Protein AF-A0A426U0U2-F1 (afdb_monomer_lite)

Organism: NCBI:txid2491704

Radius of gyration: 26.16 Å; chains: 1; bounding box: 65×63×50 Å

Sequence (128 aa):
MSKRMVIACEELRQLYVTEGWTMAQIALHLGCCAATVSHHLRACGIAPRSGRFPTSKITPEVMLRLYSEEQLPIAVIAAQLGVSIGTVHNRRRAYGLTPRRERRNPYPFVIRSNKKPIREQRAFFVWV

Foldseek 3Di:
DDDPDPDDLVVLCCVCPVVVDDLCRVCVVVVHDSVVSVVSCVVSVNDPDPPPDDPQPDDVVLLCCVCVVVVDDLVVVCVVSVHDSVVNVVVCVVSVPDPPPPPPPPDDDDPPPPPDPDDPDDDPPDDD

Secondary structure (DSSP, 8-state):
--------HHHHHIIIIIS---HHHHHHHTTS-HHHHHHHHHHTT-PPP----S--S--HHHHHIIIIIS---HHHHHHHHT--HHHHHHHHHHTTPPP------SS--------PPP----------

pLDDT: mean 72.14, std 16.25, range [34.41, 86.94]

Structure (mmCIF, N/CA/C/O backbone):
data_AF-A0A426U0U2-F1
#
_entry.id   AF-A0A426U0U2-F1
#
loop_
_atom_site.group_PDB
_atom_site.id
_atom_site.type_symbol
_atom_site.label_atom_id
_atom_site.label_alt_id
_atom_site.label_comp_id
_atom_site.label_asym_id
_atom_site.label_entity_id
_atom_site.label_seq_id
_atom_site.pdbx_PDB_ins_code
_atom_site.Cartn_x
_atom_site.Cartn_y
_atom_site.Cartn_z
_atom_site.occupancy
_atom_site.B_iso_or_equiv
_atom_site.auth_seq_id
_atom_site.auth_comp_id
_atom_site.auth_asym_id
_atom_site.auth_atom_id
_atom_site.pdbx_PDB_model_num
ATOM 1 N N . MET A 1 1 ? 16.565 -19.597 -18.029 1.00 34.41 1 MET A N 1
ATOM 2 C CA . MET A 1 1 ? 17.039 -18.918 -19.256 1.00 34.41 1 MET A CA 1
ATOM 3 C C . MET A 1 1 ? 16.666 -17.446 -19.156 1.00 34.41 1 MET A C 1
ATOM 5 O O . MET A 1 1 ? 15.562 -17.066 -19.523 1.00 34.41 1 MET A O 1
ATOM 9 N N . SER A 1 2 ? 17.529 -16.632 -18.550 1.00 43.25 2 SER A N 1
ATOM 10 C CA . SER A 1 2 ? 17.262 -15.207 -18.339 1.00 43.25 2 SER A CA 1
ATOM 11 C C . SER A 1 2 ? 17.519 -14.468 -19.647 1.00 43.25 2 SER A C 1
ATOM 13 O O . SER A 1 2 ? 18.671 -14.247 -20.015 1.00 43.25 2 SER A O 1
ATOM 15 N N . LYS A 1 3 ? 16.454 -14.125 -20.377 1.00 52.22 3 LYS A N 1
ATOM 16 C CA . LYS A 1 3 ? 16.547 -13.234 -21.535 1.00 52.22 3 LYS A CA 1
ATOM 17 C C . LYS A 1 3 ? 17.124 -11.910 -21.021 1.00 52.22 3 LYS A C 1
ATOM 19 O O . LYS A 1 3 ? 16.464 -11.225 -20.243 1.00 52.22 3 LYS A O 1
ATOM 24 N N . ARG A 1 4 ? 18.373 -11.582 -21.380 1.00 53.94 4 ARG A N 1
ATOM 25 C CA . ARG A 1 4 ? 18.955 -10.251 -21.142 1.00 53.94 4 ARG A CA 1
ATOM 26 C C . ARG A 1 4 ? 18.178 -9.278 -22.020 1.00 53.94 4 ARG A C 1
ATOM 28 O O . ARG A 1 4 ? 18.510 -9.089 -23.183 1.00 53.94 4 ARG A O 1
ATOM 35 N N . MET A 1 5 ? 17.085 -8.744 -21.488 1.00 63.88 5 MET A N 1
ATOM 36 C CA . MET A 1 5 ? 16.371 -7.662 -22.144 1.00 63.88 5 MET A CA 1
ATOM 37 C C . MET A 1 5 ? 17.101 -6.367 -21.836 1.00 63.88 5 MET A C 1
ATOM 39 O O . MET A 1 5 ? 17.253 -5.976 -20.680 1.00 63.88 5 MET A O 1
ATOM 43 N N . VAL A 1 6 ? 17.600 -5.741 -22.894 1.00 64.38 6 VAL A N 1
ATOM 44 C CA . VAL A 1 6 ? 18.163 -4.400 -22.834 1.00 64.38 6 VAL A CA 1
ATOM 45 C C . VAL A 1 6 ? 16.973 -3.451 -22.866 1.00 64.38 6 VAL A C 1
ATOM 47 O O . VAL A 1 6 ? 16.423 -3.185 -23.926 1.00 64.38 6 VAL A O 1
ATOM 50 N N . ILE A 1 7 ? 16.521 -3.026 -21.689 1.00 70.00 7 ILE A N 1
ATOM 51 C CA . ILE A 1 7 ? 15.475 -2.010 -21.567 1.00 70.00 7 ILE A CA 1
ATOM 52 C C . ILE A 1 7 ? 16.172 -0.650 -21.539 1.00 70.00 7 ILE A C 1
ATOM 54 O O . ILE A 1 7 ? 17.056 -0.436 -20.704 1.00 70.00 7 ILE A O 1
ATOM 58 N N . ALA A 1 8 ? 15.801 0.251 -22.450 1.00 80.50 8 ALA A N 1
ATOM 59 C CA . ALA A 1 8 ? 16.363 1.593 -22.491 1.00 80.50 8 ALA A CA 1
ATOM 60 C C . ALA A 1 8 ? 15.911 2.393 -21.258 1.00 80.50 8 ALA A C 1
ATOM 62 O O . ALA A 1 8 ? 14.726 2.437 -20.924 1.00 80.50 8 ALA A O 1
ATOM 63 N N . CYS A 1 9 ? 16.857 3.050 -20.580 1.00 81.88 9 CYS A N 1
ATOM 64 C CA . CYS A 1 9 ? 16.543 3.842 -19.389 1.00 81.88 9 CYS A CA 1
ATOM 65 C C . CYS A 1 9 ? 15.564 4.988 -19.679 1.00 81.88 9 CYS A C 1
ATOM 67 O O . CYS A 1 9 ? 14.740 5.302 -18.824 1.00 81.88 9 CYS A O 1
ATOM 69 N N . GLU A 1 10 ? 15.623 5.579 -20.876 1.00 82.69 10 GLU A N 1
ATOM 70 C CA . GLU A 1 10 ? 14.725 6.674 -21.257 1.00 82.69 10 GLU A CA 1
ATOM 71 C C . GLU A 1 10 ? 13.281 6.196 -21.442 1.00 82.69 10 GLU A C 1
ATOM 73 O O . GLU A 1 10 ? 12.358 6.823 -20.932 1.00 82.69 10 GLU A O 1
ATOM 78 N N . GLU A 1 11 ? 13.082 5.038 -22.072 1.00 84.12 11 GLU A N 1
ATOM 79 C CA . GLU A 1 11 ? 11.759 4.425 -22.246 1.00 84.12 11 GLU A CA 1
ATOM 80 C C . GLU A 1 11 ? 11.120 4.088 -20.888 1.00 84.12 11 GLU A C 1
ATOM 82 O O . GLU A 1 11 ? 9.966 4.426 -20.621 1.00 84.12 11 GLU A O 1
ATOM 87 N N . LEU A 1 12 ? 11.907 3.521 -19.964 1.00 83.94 12 LEU A N 1
ATOM 88 C CA . LEU A 1 12 ? 11.473 3.302 -18.581 1.00 83.94 12 LEU A CA 1
ATOM 89 C C . LEU A 1 12 ? 11.111 4.605 -17.869 1.00 83.94 12 LEU A C 1
ATOM 91 O O . LEU A 1 12 ? 10.151 4.634 -17.097 1.00 83.94 12 LEU A O 1
ATOM 95 N N . ARG A 1 13 ? 11.867 5.681 -18.107 1.00 83.81 13 ARG A N 1
ATOM 96 C CA . ARG A 1 13 ? 11.612 6.992 -17.508 1.00 83.81 13 ARG A CA 1
ATOM 97 C C . ARG A 1 13 ? 10.316 7.597 -18.031 1.00 83.81 13 ARG A C 1
ATOM 99 O O . ARG A 1 13 ? 9.543 8.103 -17.224 1.00 83.81 13 ARG A O 1
ATOM 106 N N . GLN A 1 14 ? 10.051 7.505 -19.330 1.00 86.31 14 GLN A N 1
ATOM 107 C CA . GLN A 1 14 ? 8.820 8.008 -19.939 1.00 86.31 14 GLN A CA 1
ATOM 108 C C . GLN A 1 14 ? 7.589 7.273 -19.401 1.00 86.31 14 GLN A C 1
ATOM 110 O O . GLN A 1 14 ? 6.709 7.905 -18.814 1.00 86.31 14 GLN A O 1
ATOM 115 N N . LEU A 1 15 ? 7.575 5.940 -19.477 1.00 85.75 15 LEU A N 1
ATOM 116 C CA . LEU A 1 15 ? 6.446 5.132 -19.006 1.00 85.75 15 LEU A CA 1
ATOM 117 C C . LEU A 1 15 ? 6.204 5.308 -17.498 1.00 85.75 15 LEU A C 1
ATOM 119 O O . LEU A 1 15 ? 5.068 5.435 -17.039 1.00 85.75 15 LEU A O 1
ATOM 123 N N . TYR A 1 16 ? 7.276 5.339 -16.700 1.00 84.44 16 TYR A N 1
ATOM 124 C CA . TYR A 1 16 ? 7.163 5.403 -15.246 1.00 84.44 16 TYR A CA 1
ATOM 125 C C . TYR A 1 16 ? 6.881 6.815 -14.728 1.00 84.44 16 TYR A C 1
ATOM 127 O O . TYR A 1 16 ? 5.988 6.991 -13.898 1.00 84.44 16 TYR A O 1
ATOM 135 N N . VAL A 1 17 ? 7.631 7.824 -15.182 1.00 81.56 17 VAL A N 1
ATOM 136 C CA . VAL A 1 17 ? 7.580 9.200 -14.659 1.00 81.56 17 VAL A CA 1
ATOM 137 C C . VAL A 1 17 ? 6.534 10.035 -15.386 1.00 81.56 17 VAL A C 1
ATOM 139 O O . VAL A 1 17 ? 5.719 10.658 -14.710 1.00 81.56 17 VAL A O 1
ATOM 142 N N . THR A 1 18 ? 6.539 10.031 -16.721 1.00 83.12 18 THR A N 1
ATOM 143 C CA . THR A 1 18 ? 5.665 10.885 -17.542 1.00 83.12 18 THR A CA 1
ATOM 144 C C . THR A 1 18 ? 4.250 10.327 -17.618 1.00 83.12 18 THR A C 1
ATOM 146 O O . THR A 1 18 ? 3.292 11.038 -17.339 1.00 83.12 18 THR A O 1
ATOM 149 N N . GLU A 1 19 ? 4.111 9.042 -17.943 1.00 83.00 19 GLU A N 1
ATOM 150 C CA . GLU A 1 19 ? 2.796 8.414 -18.127 1.00 83.00 19 GLU A CA 1
ATOM 151 C C . GLU A 1 19 ? 2.220 7.826 -16.833 1.00 83.00 19 GLU A C 1
ATOM 153 O O . GLU A 1 19 ? 1.047 7.464 -16.763 1.00 83.00 19 GLU A O 1
ATOM 158 N N . GLY A 1 20 ? 3.035 7.720 -15.783 1.00 81.94 20 GLY A N 1
ATOM 159 C CA . GLY A 1 20 ? 2.570 7.290 -14.470 1.00 81.94 20 GLY A CA 1
ATOM 160 C C . GLY A 1 20 ? 2.307 5.790 -14.335 1.00 81.94 20 GLY A C 1
ATOM 161 O O . GLY A 1 20 ? 1.742 5.381 -13.319 1.00 81.94 20 GLY A O 1
ATOM 162 N N . TRP A 1 21 ? 2.747 4.958 -15.281 1.00 85.88 21 TRP A N 1
ATOM 163 C CA . TRP A 1 21 ? 2.463 3.526 -15.264 1.00 85.88 21 TRP A CA 1
ATOM 164 C C . TRP A 1 21 ? 3.042 2.843 -14.024 1.00 85.88 21 TRP A C 1
ATOM 166 O O . TRP A 1 21 ? 4.113 3.180 -13.505 1.00 85.88 21 TRP A O 1
ATOM 176 N N . THR A 1 22 ? 2.328 1.832 -13.538 1.00 84.62 22 THR A N 1
ATOM 177 C CA . THR A 1 22 ? 2.820 0.969 -12.463 1.00 84.62 22 THR A CA 1
ATOM 178 C C . THR A 1 22 ? 3.877 0.002 -12.988 1.00 84.62 22 THR A C 1
ATOM 180 O O . THR A 1 22 ? 3.867 -0.399 -14.151 1.00 84.62 22 THR A O 1
ATOM 183 N N . MET A 1 23 ? 4.763 -0.464 -12.104 1.00 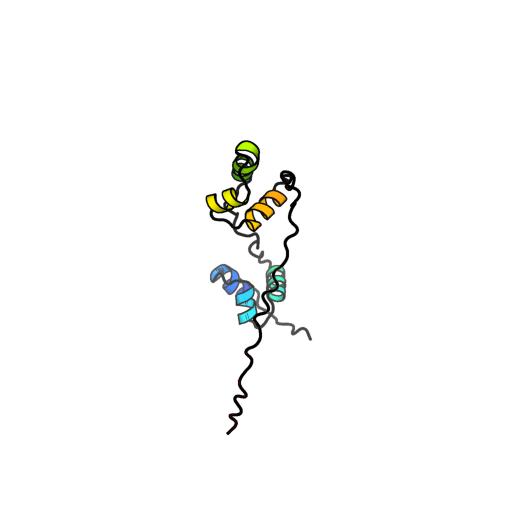85.06 23 MET A N 1
ATOM 184 C CA . MET A 1 23 ? 5.788 -1.454 -12.463 1.00 85.06 23 MET A CA 1
ATOM 185 C C . MET A 1 23 ? 5.171 -2.749 -13.014 1.00 85.06 23 MET A C 1
ATOM 187 O O . MET A 1 23 ? 5.788 -3.407 -13.839 1.00 85.06 23 MET A O 1
ATOM 191 N N . ALA A 1 24 ? 3.953 -3.101 -12.580 1.00 84.06 24 ALA A N 1
ATOM 192 C CA . ALA A 1 24 ? 3.215 -4.257 -13.083 1.00 84.06 24 ALA A CA 1
ATOM 193 C C . ALA A 1 24 ? 2.692 -4.046 -14.513 1.00 84.06 24 ALA A C 1
ATOM 195 O O . ALA A 1 24 ? 2.777 -4.958 -15.328 1.00 84.06 24 ALA A O 1
ATOM 196 N N . GLN A 1 25 ? 2.197 -2.848 -14.835 1.00 85.38 25 GLN A N 1
ATOM 197 C CA . GLN A 1 25 ? 1.768 -2.504 -16.195 1.00 85.38 25 GLN A CA 1
ATOM 198 C C . GLN A 1 25 ? 2.955 -2.451 -17.158 1.00 85.38 25 GLN A C 1
ATOM 200 O O . GLN A 1 25 ? 2.885 -3.022 -18.240 1.00 85.38 25 GLN A O 1
ATOM 205 N N . ILE A 1 26 ? 4.068 -1.845 -16.734 1.00 86.44 26 ILE A N 1
ATOM 206 C CA . ILE A 1 26 ? 5.317 -1.825 -17.509 1.00 86.44 26 ILE A CA 1
ATOM 207 C C . ILE A 1 26 ? 5.824 -3.255 -17.727 1.00 86.44 26 ILE A C 1
ATOM 209 O O . ILE A 1 26 ? 6.224 -3.616 -18.828 1.00 86.44 26 ILE A O 1
ATOM 213 N N . ALA A 1 27 ? 5.763 -4.096 -16.693 1.00 86.94 27 ALA A N 1
ATOM 214 C CA . ALA A 1 27 ? 6.152 -5.495 -16.783 1.00 86.94 27 ALA A CA 1
ATOM 215 C C . ALA A 1 27 ? 5.297 -6.267 -17.799 1.00 86.94 27 ALA A C 1
ATOM 217 O O . ALA A 1 27 ? 5.843 -6.974 -18.640 1.00 86.94 27 ALA A O 1
ATOM 218 N N . LEU A 1 28 ? 3.975 -6.077 -17.771 1.00 85.69 28 LEU A N 1
ATOM 219 C CA . LEU A 1 28 ? 3.057 -6.688 -18.731 1.00 85.69 28 LEU A CA 1
ATOM 220 C C . LEU A 1 28 ? 3.334 -6.215 -20.165 1.00 85.69 28 LEU A C 1
ATOM 222 O O . LEU A 1 28 ? 3.364 -7.030 -21.081 1.00 85.69 28 LEU A O 1
ATOM 226 N N . HIS A 1 29 ? 3.581 -4.918 -20.343 1.00 84.00 29 HIS A N 1
ATOM 227 C CA . HIS A 1 29 ? 3.864 -4.312 -21.642 1.00 84.00 29 HIS A CA 1
ATOM 228 C C . HIS A 1 29 ? 5.178 -4.806 -22.251 1.00 84.00 29 HIS A C 1
ATOM 230 O O . HIS A 1 29 ? 5.230 -5.150 -23.426 1.00 84.00 29 HIS A O 1
ATOM 236 N N . LEU A 1 30 ? 6.222 -4.917 -21.430 1.00 82.12 30 LEU A N 1
ATOM 237 C CA . LEU A 1 30 ? 7.547 -5.381 -21.844 1.00 82.12 30 LEU A CA 1
ATOM 238 C C . LEU A 1 30 ? 7.692 -6.913 -21.797 1.00 82.12 30 LEU A C 1
ATOM 240 O O . LEU A 1 30 ? 8.778 -7.438 -22.046 1.00 82.12 30 LEU A O 1
ATOM 244 N N . GLY A 1 31 ? 6.638 -7.647 -21.423 1.00 82.25 31 GLY A N 1
ATOM 245 C CA . GLY A 1 31 ? 6.676 -9.104 -21.264 1.00 82.25 31 GLY A CA 1
ATOM 246 C C . GLY A 1 31 ? 7.679 -9.589 -20.207 1.00 82.25 31 GLY A C 1
ATOM 247 O O . GLY A 1 31 ? 8.245 -10.675 -20.339 1.00 82.25 31 GLY A O 1
ATOM 248 N N . CYS A 1 32 ? 7.943 -8.785 -19.174 1.00 82.00 32 CYS A N 1
ATOM 249 C CA . CYS A 1 32 ? 8.844 -9.118 -18.072 1.00 82.00 32 CYS A CA 1
ATOM 250 C C . CYS A 1 32 ? 8.105 -9.212 -16.733 1.00 82.00 32 CYS A C 1
ATOM 252 O O . CYS A 1 32 ? 6.890 -9.053 -16.651 1.00 82.00 32 CYS A O 1
ATOM 254 N N . CYS A 1 33 ? 8.833 -9.515 -15.657 1.00 82.75 33 CYS A N 1
ATOM 255 C CA . CYS A 1 33 ? 8.272 -9.483 -14.312 1.00 82.75 33 CYS A CA 1
ATOM 256 C C . CYS A 1 33 ? 8.553 -8.134 -13.634 1.00 82.75 33 CYS A C 1
ATOM 258 O O . CYS A 1 33 ? 9.553 -7.467 -13.908 1.00 82.75 33 CYS A O 1
ATOM 260 N N . ALA A 1 34 ? 7.696 -7.745 -12.686 1.00 83.19 34 ALA A N 1
ATOM 261 C CA . ALA A 1 34 ? 7.844 -6.484 -11.953 1.00 83.19 34 ALA A CA 1
ATOM 262 C C . ALA A 1 34 ? 9.189 -6.374 -11.202 1.00 83.19 34 ALA A C 1
ATOM 264 O O . ALA A 1 34 ? 9.711 -5.274 -11.021 1.00 83.19 34 ALA A O 1
ATOM 265 N N . ALA A 1 35 ? 9.786 -7.507 -10.810 1.00 83.44 35 ALA A N 1
ATOM 266 C CA . ALA A 1 35 ? 11.118 -7.544 -10.208 1.00 83.44 35 ALA A CA 1
ATOM 267 C C . ALA A 1 35 ? 12.217 -7.114 -11.199 1.00 83.44 35 ALA A C 1
ATOM 269 O O . ALA A 1 35 ? 13.110 -6.356 -10.821 1.00 83.44 35 ALA A O 1
ATOM 270 N N . THR A 1 36 ? 12.124 -7.524 -12.470 1.00 85.62 36 THR A N 1
ATOM 271 C CA . THR A 1 36 ? 13.031 -7.075 -13.538 1.00 85.62 36 THR A CA 1
ATOM 272 C C . THR A 1 36 ? 12.895 -5.574 -13.765 1.00 85.62 36 THR A C 1
ATOM 274 O O . THR A 1 36 ? 13.899 -4.868 -13.742 1.00 85.62 36 THR A O 1
ATOM 277 N N . VAL A 1 37 ? 11.666 -5.058 -13.868 1.00 85.56 37 VAL A N 1
ATOM 278 C CA . VAL A 1 37 ? 11.416 -3.608 -13.977 1.00 85.56 37 VAL A CA 1
ATOM 279 C C . VAL A 1 37 ? 12.021 -2.855 -12.788 1.00 85.56 37 VAL A C 1
ATOM 281 O O . VAL A 1 37 ? 12.682 -1.838 -12.972 1.00 85.56 37 VAL A O 1
ATOM 284 N N . SER A 1 38 ? 11.876 -3.375 -11.563 1.00 85.12 38 SER A N 1
ATOM 285 C CA . SER A 1 38 ? 12.485 -2.765 -10.373 1.00 85.12 38 SER A CA 1
ATOM 286 C C . SER A 1 38 ? 14.006 -2.742 -10.416 1.00 85.12 38 SER A C 1
ATOM 288 O O . SER A 1 38 ? 14.602 -1.783 -9.925 1.00 85.12 38 SER A O 1
ATOM 290 N N . HIS A 1 39 ? 14.634 -3.801 -10.923 1.00 85.69 39 HIS A N 1
ATOM 291 C CA . HIS A 1 39 ? 16.083 -3.866 -11.054 1.00 85.69 39 HIS A CA 1
ATOM 292 C C . HIS A 1 39 ? 16.581 -2.827 -12.063 1.00 85.69 39 HIS A C 1
ATOM 294 O O . HIS A 1 39 ? 17.487 -2.061 -11.744 1.00 85.69 39 HIS A O 1
ATOM 300 N N . HIS A 1 40 ? 15.932 -2.736 -13.226 1.00 85.75 40 HIS A N 1
ATOM 301 C CA . HIS A 1 40 ? 16.287 -1.760 -14.254 1.00 85.75 40 HIS A CA 1
ATOM 302 C C . HIS A 1 40 ? 16.021 -0.315 -13.818 1.00 85.75 40 HIS A C 1
ATOM 304 O O . HIS A 1 40 ? 16.875 0.533 -14.040 1.00 85.75 40 HIS A O 1
ATOM 310 N N . LEU A 1 41 ? 14.917 -0.025 -13.117 1.00 85.25 41 LEU A N 1
ATOM 311 C CA . LEU A 1 41 ? 14.670 1.313 -12.558 1.00 85.25 41 LEU A CA 1
ATOM 312 C C . LEU A 1 41 ? 15.802 1.751 -11.620 1.00 85.25 41 LEU A C 1
ATOM 314 O O . LEU A 1 41 ? 16.304 2.864 -11.746 1.00 85.25 41 LEU A O 1
ATOM 318 N N . ARG A 1 42 ? 16.268 0.852 -10.741 1.00 84.44 42 ARG A N 1
ATOM 319 C CA . ARG A 1 42 ? 17.414 1.125 -9.858 1.00 84.44 42 ARG A CA 1
ATOM 320 C C . ARG A 1 42 ? 18.717 1.299 -10.635 1.00 84.44 42 ARG A C 1
ATOM 322 O O . ARG A 1 42 ? 19.470 2.213 -10.321 1.00 84.44 42 ARG A O 1
ATOM 329 N N . ALA A 1 43 ? 18.970 0.459 -11.640 1.00 84.88 43 ALA A N 1
ATOM 330 C CA . ALA A 1 43 ? 20.157 0.562 -12.492 1.00 84.88 43 ALA A CA 1
ATOM 331 C C . ALA A 1 43 ? 20.194 1.882 -13.284 1.00 84.88 43 ALA A C 1
ATOM 333 O O . ALA A 1 43 ? 21.259 2.458 -13.469 1.00 84.88 43 ALA A O 1
ATOM 334 N N . CYS A 1 44 ? 19.028 2.392 -13.685 1.00 83.25 44 CYS A N 1
ATOM 335 C CA . CYS A 1 44 ? 18.861 3.681 -14.353 1.00 83.25 44 CYS A CA 1
ATOM 336 C C . CYS A 1 44 ? 18.804 4.881 -13.383 1.00 83.25 44 CYS A C 1
ATOM 338 O O . CYS A 1 44 ? 18.557 6.001 -13.822 1.00 83.25 44 CYS A O 1
ATOM 340 N N . GLY A 1 45 ? 18.979 4.674 -12.070 1.00 82.06 45 GLY A N 1
ATOM 341 C CA . GLY A 1 45 ? 18.942 5.744 -11.064 1.00 82.06 45 GLY A CA 1
ATOM 342 C C . GLY A 1 45 ? 17.546 6.306 -10.762 1.00 82.06 45 GLY A C 1
ATOM 343 O O . GLY A 1 45 ? 17.423 7.321 -10.079 1.00 82.06 45 GLY A O 1
ATOM 344 N N . ILE A 1 46 ? 16.480 5.657 -11.234 1.00 80.56 46 ILE A N 1
ATOM 345 C CA . ILE A 1 46 ? 15.097 6.069 -10.987 1.00 80.56 46 ILE A CA 1
ATOM 346 C C . ILE A 1 46 ? 14.636 5.425 -9.678 1.00 80.56 46 ILE A C 1
ATOM 348 O O . ILE A 1 46 ? 14.442 4.209 -9.586 1.00 80.56 46 ILE A O 1
ATOM 352 N N . ALA A 1 47 ? 14.453 6.247 -8.644 1.00 75.62 47 ALA A N 1
ATOM 353 C CA . ALA A 1 47 ? 13.945 5.772 -7.366 1.00 75.62 47 ALA A CA 1
ATOM 354 C C . ALA A 1 47 ? 12.520 5.209 -7.548 1.00 75.62 47 ALA A C 1
ATOM 356 O O . ALA A 1 47 ? 11.641 5.917 -8.051 1.00 75.62 47 ALA A O 1
ATOM 357 N N . PRO A 1 48 ? 12.254 3.952 -7.148 1.00 73.19 48 PRO A N 1
ATOM 358 C CA . PRO A 1 48 ? 10.904 3.423 -7.200 1.00 73.19 48 PRO A CA 1
ATOM 359 C C . PRO A 1 48 ? 10.017 4.249 -6.268 1.00 73.19 48 PRO A C 1
ATOM 361 O O . PRO A 1 48 ? 10.384 4.513 -5.120 1.00 73.19 48 PRO A O 1
ATOM 364 N N . ARG A 1 49 ? 8.834 4.631 -6.759 1.00 71.88 49 ARG A N 1
ATOM 365 C CA . ARG A 1 49 ? 7.755 5.195 -5.947 1.00 71.88 49 ARG A CA 1
ATOM 366 C C . ARG A 1 49 ? 7.608 4.310 -4.723 1.00 71.88 49 ARG A C 1
ATOM 368 O O . ARG A 1 49 ? 7.464 3.090 -4.850 1.00 71.88 49 ARG A O 1
ATOM 375 N N . SER A 1 50 ? 7.728 4.917 -3.546 1.00 60.16 50 SER A N 1
ATOM 376 C CA . SER A 1 50 ? 7.669 4.187 -2.293 1.00 60.16 50 SER A CA 1
ATOM 377 C C . SER A 1 50 ? 6.355 3.411 -2.272 1.00 60.16 50 SER A C 1
ATOM 379 O O . SER A 1 50 ? 5.270 3.980 -2.233 1.00 60.16 50 SER A O 1
ATOM 381 N N . GLY A 1 51 ? 6.441 2.079 -2.305 1.00 55.41 51 GLY A N 1
ATOM 382 C CA . GLY A 1 51 ? 5.284 1.184 -2.196 1.00 55.41 51 GLY A CA 1
ATOM 383 C C . GLY A 1 51 ? 4.627 1.236 -0.816 1.00 55.41 51 GLY A C 1
ATOM 384 O O . GLY A 1 51 ? 3.912 0.314 -0.424 1.00 55.41 51 GLY A O 1
ATOM 385 N N . ARG A 1 52 ? 4.906 2.281 -0.030 1.00 51.81 52 ARG A N 1
ATOM 386 C CA . ARG A 1 52 ? 4.284 2.476 1.259 1.00 51.81 52 ARG A CA 1
ATOM 387 C C . ARG A 1 52 ? 2.868 2.918 0.954 1.00 51.81 52 ARG A C 1
ATOM 389 O O . ARG A 1 52 ? 2.656 4.007 0.432 1.00 51.81 52 ARG A O 1
ATOM 396 N N . PHE A 1 53 ? 1.938 2.007 1.240 1.00 51.09 53 PHE A N 1
ATOM 397 C CA . PHE A 1 53 ? 0.500 2.237 1.257 1.00 51.09 53 PHE A CA 1
ATOM 398 C C . PHE A 1 53 ? 0.202 3.699 1.593 1.00 51.09 53 PHE A C 1
ATOM 400 O O . PHE A 1 53 ? 0.814 4.195 2.552 1.00 51.09 53 PHE A O 1
ATOM 407 N N . PRO A 1 54 ? -0.706 4.361 0.844 1.00 52.34 54 PRO A N 1
ATOM 408 C CA . PRO A 1 54 ? -1.036 5.762 1.071 1.00 52.34 54 PRO A CA 1
ATOM 409 C C . PRO A 1 54 ? -1.209 5.964 2.565 1.00 52.34 54 PRO A C 1
ATOM 411 O O . PRO A 1 54 ? -1.853 5.129 3.214 1.00 52.34 54 PRO A O 1
ATOM 414 N N . THR A 1 55 ? -0.535 6.985 3.102 1.00 55.59 55 THR A N 1
ATOM 415 C CA . THR A 1 55 ? -0.511 7.339 4.521 1.00 55.59 55 THR A CA 1
ATOM 416 C C . THR A 1 55 ? -1.916 7.155 5.068 1.00 55.59 55 THR A C 1
ATOM 418 O O . THR A 1 55 ? -2.814 7.929 4.755 1.00 55.59 55 THR A O 1
ATOM 421 N N . SER A 1 56 ? -2.155 6.020 5.738 1.00 58.03 56 SER A N 1
ATOM 422 C CA . SER A 1 56 ? -3.510 5.653 6.127 1.00 58.03 56 SER A CA 1
ATOM 423 C C . SER A 1 56 ? -4.044 6.786 6.983 1.00 58.03 56 SER A C 1
ATOM 425 O O . SER A 1 56 ? -3.289 7.334 7.783 1.00 58.03 56 SER A O 1
ATOM 427 N N . LYS A 1 57 ? -5.339 7.086 6.851 1.00 66.12 57 LYS A N 1
ATOM 428 C CA . LYS A 1 57 ? -6.048 8.113 7.635 1.00 66.12 57 LYS A CA 1
ATOM 429 C C . LYS A 1 57 ? -5.832 8.000 9.156 1.00 66.12 57 LYS A C 1
ATOM 431 O O . LYS A 1 57 ? -6.134 8.923 9.896 1.00 66.12 57 LYS A O 1
ATOM 436 N N . ILE A 1 58 ? -5.320 6.858 9.612 1.00 74.69 58 ILE A N 1
ATOM 437 C CA . ILE A 1 58 ? -4.890 6.598 10.980 1.00 74.69 58 ILE A CA 1
ATOM 438 C C . ILE A 1 58 ? -3.513 7.239 11.215 1.00 74.69 58 ILE A C 1
ATOM 440 O O . ILE A 1 58 ? -2.479 6.620 10.933 1.00 74.69 58 ILE A O 1
ATOM 444 N N . THR A 1 59 ? -3.511 8.468 11.733 1.00 81.69 59 THR A N 1
ATOM 445 C CA . THR A 1 59 ? -2.322 9.091 12.331 1.00 81.69 59 THR A CA 1
ATOM 446 C C . THR A 1 59 ? -2.074 8.502 13.732 1.00 81.69 59 THR A C 1
ATOM 448 O O . THR A 1 59 ? -2.999 7.928 14.325 1.00 81.69 59 THR A O 1
ATOM 451 N N . PRO A 1 60 ? -0.843 8.569 14.272 1.00 80.94 60 PRO A N 1
ATOM 452 C CA . PRO A 1 60 ? -0.560 8.048 15.608 1.00 80.94 60 PRO A CA 1
ATOM 453 C C . PRO A 1 60 ? -1.372 8.754 16.702 1.00 80.94 60 PRO A C 1
ATOM 455 O O . PRO A 1 60 ? -1.810 8.089 17.637 1.00 80.94 60 PRO A O 1
ATOM 458 N N . GLU A 1 61 ? -1.657 10.048 16.559 1.00 83.88 61 GLU A N 1
ATOM 459 C CA . GLU A 1 61 ? -2.440 10.835 17.521 1.00 83.88 61 GLU A CA 1
ATOM 460 C C . GLU A 1 61 ? -3.894 10.359 17.567 1.00 83.88 61 GLU A C 1
ATOM 462 O O . GLU A 1 61 ? -4.426 10.073 18.638 1.00 83.88 61 GLU A O 1
ATOM 467 N N . VAL A 1 62 ? -4.521 10.191 16.396 1.00 84.75 62 VAL A N 1
ATOM 468 C CA . VAL A 1 62 ? -5.893 9.672 16.287 1.00 84.75 62 VAL A CA 1
ATOM 469 C C . VAL A 1 62 ? -5.976 8.259 16.858 1.00 84.75 62 VAL A C 1
ATOM 471 O O . VAL A 1 62 ? -6.922 7.926 17.570 1.00 84.75 62 VAL A O 1
ATOM 474 N N . MET A 1 63 ? -4.968 7.426 16.584 1.00 84.88 63 MET A N 1
ATOM 475 C CA . MET A 1 63 ? -4.917 6.070 17.118 1.00 84.88 63 MET A CA 1
ATOM 476 C C . MET A 1 63 ? -4.776 6.063 18.644 1.00 84.88 63 MET A C 1
ATOM 478 O O . MET A 1 63 ? -5.474 5.298 19.302 1.00 84.88 63 MET A O 1
ATOM 482 N N . LEU A 1 64 ? -3.902 6.900 19.208 1.00 84.44 64 LEU A N 1
ATOM 483 C CA . LEU A 1 64 ? -3.703 7.019 20.654 1.00 84.44 64 LEU A CA 1
ATOM 484 C C . LEU A 1 64 ? -4.962 7.514 21.360 1.00 84.44 64 LEU A C 1
ATOM 486 O O . LEU A 1 64 ? -5.364 6.911 22.350 1.00 84.44 64 LEU A O 1
ATOM 490 N N . ARG A 1 65 ? -5.632 8.533 20.824 1.00 86.50 65 ARG A N 1
ATOM 491 C CA . ARG A 1 65 ? -6.883 9.044 21.385 1.00 86.50 65 ARG A CA 1
ATOM 492 C C . ARG A 1 65 ? -7.982 7.978 21.390 1.00 86.50 65 ARG A C 1
ATOM 494 O O . ARG A 1 65 ? -8.486 7.607 22.446 1.00 86.50 65 ARG A O 1
ATOM 501 N N . LEU A 1 66 ? -8.312 7.412 20.227 1.00 84.94 66 LEU A N 1
ATOM 502 C CA . LEU A 1 66 ? -9.428 6.461 20.112 1.00 84.94 66 LEU A CA 1
ATOM 503 C C . LEU A 1 66 ? -9.153 5.138 20.848 1.00 84.94 66 LEU A C 1
ATOM 505 O O . LEU A 1 66 ? -10.066 4.514 21.391 1.00 84.94 66 LEU A O 1
ATOM 509 N N . TYR A 1 67 ? -7.895 4.683 20.860 1.00 83.75 67 TYR A N 1
ATOM 510 C CA . TYR A 1 67 ? -7.513 3.418 21.483 1.00 83.75 67 TYR A CA 1
ATOM 511 C C . TYR A 1 67 ? -7.154 3.578 22.967 1.00 83.75 67 TYR A C 1
ATOM 513 O O . TYR A 1 67 ? -7.649 2.813 23.790 1.00 83.75 67 TYR A O 1
ATOM 521 N N . SER A 1 68 ? -6.310 4.528 23.353 1.00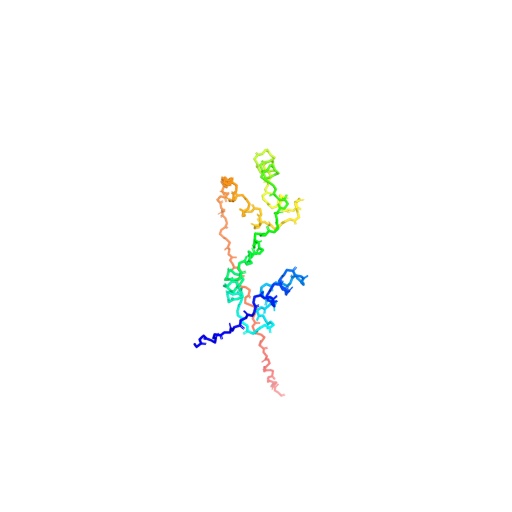 82.06 68 SER A N 1
ATOM 522 C CA . SER A 1 68 ? -5.850 4.650 24.743 1.00 82.06 68 SER A CA 1
ATOM 523 C C . SER A 1 68 ? -6.799 5.481 25.607 1.00 82.06 68 SER A C 1
ATOM 525 O O . SER A 1 68 ? -7.132 5.027 26.699 1.00 82.06 68 SER A O 1
ATOM 527 N N . GLU A 1 69 ? -7.266 6.636 25.124 1.00 82.31 69 GLU A N 1
ATOM 528 C CA . GLU A 1 69 ? -8.120 7.547 25.909 1.00 82.31 69 GLU A CA 1
ATOM 529 C C . GLU A 1 69 ? -9.585 7.094 25.901 1.00 82.31 69 GLU A C 1
ATOM 531 O O . GLU A 1 69 ? -10.158 6.811 26.949 1.00 82.31 69 GLU A O 1
ATOM 536 N N . GLU A 1 70 ? -10.176 6.935 24.715 1.00 82.06 70 GLU A N 1
ATOM 537 C CA . GLU A 1 70 ? -11.603 6.603 24.553 1.00 82.06 70 GLU A CA 1
ATOM 538 C C . GLU A 1 70 ? -11.892 5.095 24.677 1.00 82.06 70 GLU A C 1
ATOM 540 O O . GLU A 1 70 ? -13.041 4.663 24.727 1.00 82.06 70 GLU A O 1
ATOM 545 N N . GLN A 1 71 ? -10.840 4.272 24.729 1.00 83.12 71 GLN A N 1
ATOM 546 C CA . GLN A 1 71 ? -10.901 2.814 24.872 1.00 83.12 71 GLN A CA 1
ATOM 547 C C . GLN A 1 71 ? -11.812 2.080 23.874 1.00 83.12 71 GLN A C 1
ATOM 549 O O . GLN A 1 71 ? -12.292 0.976 24.152 1.00 83.12 71 GLN A O 1
ATOM 554 N N . LEU A 1 72 ? -12.006 2.640 22.680 1.00 83.50 72 LEU A N 1
ATOM 555 C CA . LEU A 1 72 ? -12.918 2.074 21.699 1.00 83.50 72 LEU A CA 1
ATOM 556 C C . LEU A 1 72 ? -12.42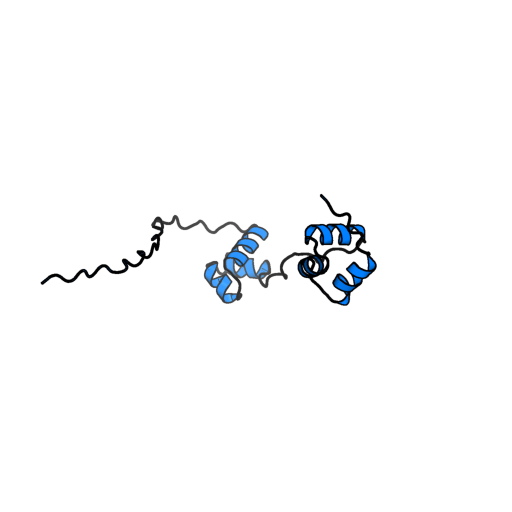4 0.708 21.187 1.00 83.50 72 LEU A C 1
ATOM 558 O O . LEU A 1 72 ? -11.214 0.467 21.042 1.00 83.50 72 LEU A O 1
ATOM 562 N N . PRO A 1 73 ? -13.347 -0.222 20.886 1.00 85.50 73 PRO A N 1
ATOM 563 C CA . PRO A 1 73 ? -12.990 -1.480 20.255 1.00 85.50 73 PRO A CA 1
ATOM 564 C C . PRO A 1 73 ? -12.503 -1.233 18.822 1.00 85.50 73 PRO A C 1
ATOM 566 O O . PRO A 1 73 ? -13.032 -0.394 18.095 1.00 85.50 73 PRO A O 1
ATOM 569 N N . ILE A 1 74 ? -11.522 -2.027 18.382 1.00 83.81 74 ILE A N 1
ATOM 570 C CA . ILE A 1 74 ? -10.868 -1.889 17.067 1.00 83.81 74 ILE A CA 1
ATOM 571 C C . ILE A 1 74 ? -11.884 -1.899 15.911 1.00 83.81 74 ILE A C 1
ATOM 573 O O . ILE A 1 74 ? -11.699 -1.181 14.932 1.00 83.81 74 ILE A O 1
ATOM 577 N N . ALA A 1 75 ? -12.972 -2.666 16.034 1.00 83.12 75 ALA A N 1
ATOM 578 C CA . ALA A 1 75 ? -14.036 -2.713 15.032 1.00 83.12 75 ALA A CA 1
ATOM 579 C C . ALA A 1 75 ? -14.786 -1.375 14.886 1.00 83.12 75 ALA A C 1
ATOM 581 O O . ALA A 1 75 ? -15.117 -0.976 13.773 1.00 83.12 75 ALA A O 1
ATOM 582 N N . VAL A 1 76 ? -15.005 -0.655 15.991 1.00 83.00 76 VAL A N 1
ATOM 583 C CA . VAL A 1 76 ? -15.650 0.668 15.979 1.00 83.00 76 VAL A CA 1
ATOM 584 C C . VAL A 1 76 ? -14.696 1.721 15.427 1.00 83.00 76 VAL A C 1
ATOM 586 O O . VAL A 1 76 ? -15.103 2.518 14.590 1.00 83.00 76 VAL A O 1
ATOM 589 N N . ILE A 1 77 ? -13.414 1.666 15.800 1.00 85.31 77 ILE A N 1
ATOM 590 C CA . ILE A 1 77 ? -12.372 2.542 15.237 1.00 85.31 77 ILE A CA 1
ATOM 591 C C . ILE A 1 77 ? -12.285 2.361 13.712 1.00 85.31 77 ILE A C 1
ATOM 593 O O . ILE A 1 77 ? -12.210 3.332 12.962 1.00 85.31 77 ILE A O 1
ATOM 597 N N . ALA A 1 78 ? -12.333 1.112 13.243 1.00 85.06 78 ALA A N 1
ATOM 598 C CA . ALA A 1 78 ? -12.331 0.781 11.822 1.00 85.06 78 ALA A CA 1
ATOM 599 C C . ALA A 1 78 ? -13.542 1.387 11.090 1.00 85.06 78 ALA A C 1
ATOM 601 O O . ALA A 1 78 ? -13.374 2.024 10.049 1.00 85.06 78 ALA A O 1
ATOM 602 N N . ALA A 1 79 ? -14.741 1.247 11.665 1.00 83.25 79 ALA A N 1
ATOM 603 C CA . ALA A 1 79 ? -15.969 1.810 11.111 1.00 83.25 79 ALA A CA 1
ATOM 604 C C . ALA A 1 79 ? -15.946 3.348 11.078 1.00 83.25 79 ALA A C 1
ATOM 606 O O . ALA A 1 79 ? -16.241 3.934 10.041 1.00 83.25 79 ALA A O 1
ATOM 607 N N . GLN A 1 80 ? -15.530 3.999 12.170 1.00 83.94 80 GLN A N 1
ATOM 608 C CA . GLN A 1 80 ? -15.447 5.462 12.260 1.00 83.94 80 GLN A CA 1
ATOM 609 C C . GLN A 1 80 ? -14.467 6.059 11.246 1.00 83.94 80 GLN A C 1
ATOM 611 O O . GLN A 1 80 ? -14.741 7.096 10.650 1.00 83.94 80 GLN A O 1
ATOM 616 N N . LEU A 1 81 ? -13.325 5.403 11.028 1.00 82.19 81 LEU A N 1
ATOM 617 C CA . LEU A 1 81 ? -12.288 5.893 10.118 1.00 82.19 81 LEU A CA 1
ATOM 618 C C . LEU A 1 81 ? -12.491 5.427 8.665 1.00 82.19 81 LEU A C 1
ATOM 620 O O . LEU A 1 81 ? -11.732 5.832 7.779 1.00 82.19 81 LEU A O 1
ATOM 624 N N . GLY A 1 82 ? -13.498 4.585 8.403 1.00 81.62 82 GLY A N 1
ATOM 625 C CA . GLY A 1 82 ? -13.764 4.012 7.082 1.00 81.62 82 GLY A CA 1
ATOM 626 C C . GLY A 1 82 ? -12.608 3.14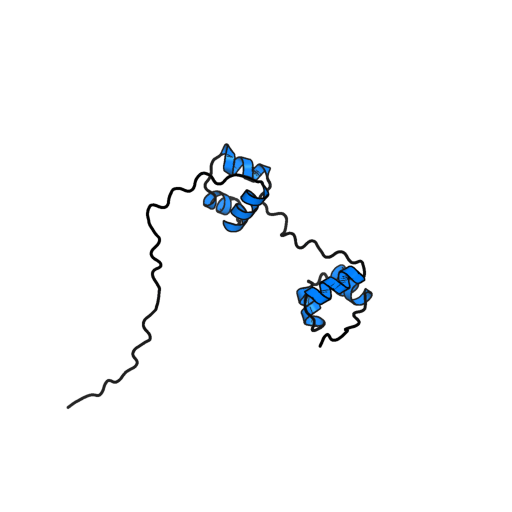6 6.572 1.00 81.62 82 GLY A C 1
ATOM 627 O O . GLY A 1 82 ? -12.256 3.197 5.395 1.00 81.62 82 GLY A O 1
ATOM 628 N N . VAL A 1 83 ? -11.961 2.399 7.467 1.00 84.62 83 VAL A N 1
ATOM 629 C CA . VAL A 1 83 ? -10.785 1.560 7.184 1.00 84.62 83 VAL A CA 1
ATOM 630 C C . VAL A 1 83 ? -11.045 0.118 7.594 1.00 84.62 83 VAL A C 1
ATOM 632 O O . VAL A 1 83 ? -11.900 -0.169 8.424 1.00 84.62 83 VAL A O 1
ATOM 635 N N . SER A 1 84 ? -10.284 -0.822 7.033 1.00 84.19 84 SER A N 1
ATOM 636 C CA . SER A 1 84 ? -10.411 -2.224 7.435 1.00 84.19 84 SER A CA 1
ATOM 637 C C . SER A 1 84 ? -9.885 -2.454 8.858 1.00 84.19 84 SER A C 1
ATOM 639 O O . SER A 1 84 ? -8.915 -1.823 9.288 1.00 84.19 84 SER A O 1
ATOM 641 N N . ILE A 1 85 ? -10.460 -3.433 9.562 1.00 85.50 85 ILE A N 1
ATOM 642 C CA . ILE A 1 85 ? -9.985 -3.887 10.882 1.00 85.50 85 ILE A CA 1
ATOM 643 C C . ILE A 1 85 ? -8.499 -4.288 10.819 1.00 85.50 85 ILE A C 1
ATOM 645 O O . ILE A 1 85 ? -7.715 -3.946 11.706 1.00 85.50 85 ILE A O 1
ATOM 649 N N . GLY A 1 86 ? -8.080 -4.946 9.731 1.00 85.19 86 GLY A N 1
ATOM 650 C CA . GLY A 1 86 ? -6.680 -5.312 9.492 1.00 85.19 86 GLY A CA 1
ATOM 651 C C . GLY A 1 86 ? -5.750 -4.099 9.397 1.00 85.19 86 GLY A C 1
ATOM 652 O O . GLY A 1 86 ? -4.652 -4.116 9.953 1.00 85.19 86 GLY A O 1
ATOM 653 N N . THR A 1 87 ? -6.207 -3.005 8.780 1.00 84.88 87 THR A N 1
ATOM 654 C CA . THR A 1 87 ? -5.461 -1.739 8.719 1.00 84.88 87 THR A CA 1
ATOM 655 C C . THR A 1 87 ? -5.235 -1.170 10.119 1.00 84.88 87 THR A C 1
ATOM 657 O O . THR A 1 87 ? -4.114 -0.775 10.440 1.00 84.88 87 THR A O 1
ATOM 660 N N . VAL A 1 88 ? -6.261 -1.181 10.976 1.00 85.12 88 VAL A N 1
ATOM 661 C CA . VAL A 1 88 ? -6.152 -0.719 12.369 1.00 85.12 88 VAL A CA 1
ATOM 662 C C . VAL A 1 88 ? -5.189 -1.605 13.170 1.00 85.12 88 VAL A C 1
ATOM 664 O O . VAL A 1 88 ? -4.349 -1.086 13.902 1.00 85.12 88 VAL A O 1
ATOM 667 N N . HIS A 1 89 ? -5.220 -2.931 12.988 1.00 85.94 89 HIS A N 1
ATOM 668 C CA . HIS A 1 89 ? -4.256 -3.846 13.619 1.00 85.94 89 HIS A CA 1
ATOM 669 C C . HIS A 1 89 ? -2.812 -3.599 13.175 1.00 85.94 89 HIS A C 1
ATOM 671 O O . HIS A 1 89 ? -1.913 -3.564 14.020 1.00 85.94 89 HIS A O 1
ATOM 677 N N . ASN A 1 90 ? -2.583 -3.416 11.874 1.00 84.38 90 ASN A N 1
ATOM 678 C CA . ASN A 1 90 ? -1.259 -3.127 11.329 1.00 84.38 90 ASN A CA 1
ATOM 679 C C . ASN A 1 90 ? -0.718 -1.805 11.878 1.00 84.38 90 ASN A C 1
ATOM 681 O O . ASN A 1 90 ? 0.445 -1.731 12.263 1.00 84.38 90 ASN A O 1
ATOM 685 N N . ARG A 1 91 ? -1.573 -0.781 11.985 1.00 85.62 91 ARG A N 1
ATOM 686 C CA . ARG A 1 91 ? -1.217 0.521 12.563 1.00 85.62 91 ARG A CA 1
ATOM 687 C C . ARG A 1 91 ? -0.951 0.433 14.061 1.00 85.62 91 ARG A C 1
ATOM 689 O O . ARG A 1 91 ? 0.076 0.925 14.507 1.00 85.62 91 ARG A O 1
ATOM 696 N N . ARG A 1 92 ? -1.781 -0.294 14.818 1.00 86.56 92 ARG A N 1
ATOM 697 C CA . ARG A 1 92 ? -1.537 -0.589 16.240 1.00 86.56 92 ARG A CA 1
ATOM 698 C C . ARG A 1 92 ? -0.150 -1.202 16.455 1.00 86.56 92 ARG A C 1
ATOM 700 O O . ARG A 1 92 ? 0.580 -0.759 17.335 1.00 86.56 92 ARG A O 1
ATOM 707 N N . ARG A 1 93 ? 0.209 -2.207 15.643 1.00 83.94 93 ARG A N 1
ATOM 708 C CA . ARG A 1 93 ? 1.530 -2.858 15.681 1.00 83.94 93 ARG A CA 1
ATOM 709 C C . ARG A 1 93 ? 2.650 -1.892 15.298 1.00 83.94 93 ARG A C 1
ATOM 711 O O . ARG A 1 93 ? 3.656 -1.851 15.992 1.00 83.94 93 ARG A O 1
ATOM 718 N N . ALA A 1 94 ? 2.463 -1.109 14.236 1.00 83.00 94 ALA A N 1
ATOM 719 C CA . ALA A 1 94 ? 3.446 -0.128 13.782 1.00 83.00 94 ALA A CA 1
ATOM 720 C C . ALA A 1 94 ? 3.729 0.965 14.830 1.00 83.00 94 ALA A C 1
ATOM 722 O O . ALA A 1 94 ? 4.853 1.444 14.903 1.00 83.00 94 ALA A O 1
ATOM 723 N N . TYR A 1 95 ? 2.736 1.326 15.647 1.00 83.19 95 TYR A N 1
ATOM 724 C CA . TYR A 1 95 ? 2.871 2.301 16.736 1.00 83.19 95 TYR A CA 1
ATOM 725 C C . TYR A 1 95 ? 3.238 1.678 18.091 1.00 83.19 95 TYR A C 1
ATOM 727 O O . TYR A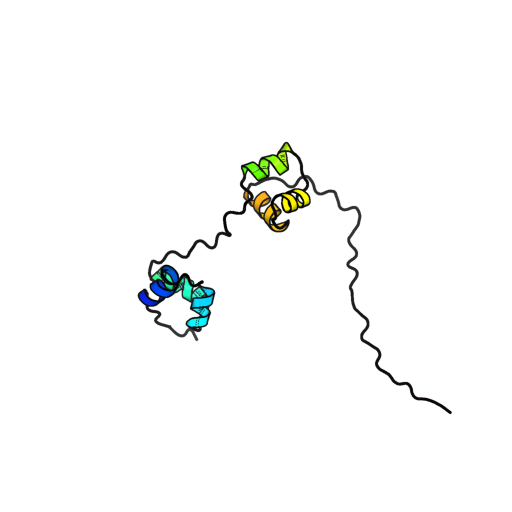 1 95 ? 3.245 2.377 19.097 1.00 83.19 95 TYR A O 1
ATOM 735 N N . GLY A 1 96 ? 3.523 0.373 18.149 1.00 81.00 96 GLY A N 1
ATOM 736 C CA . GLY A 1 96 ? 3.964 -0.291 19.381 1.00 81.00 96 GLY A CA 1
ATOM 737 C C . GLY A 1 96 ? 2.900 -0.398 20.481 1.00 81.00 96 GLY A C 1
ATOM 738 O O . GLY A 1 96 ? 3.231 -0.702 21.622 1.00 81.00 96 GLY A O 1
ATOM 739 N N . LEU A 1 97 ? 1.619 -0.179 20.169 1.00 80.12 97 LEU A N 1
ATOM 740 C CA . LEU A 1 97 ? 0.542 -0.236 21.158 1.00 80.12 97 LEU A CA 1
ATOM 741 C C . LEU A 1 97 ? 0.243 -1.687 21.538 1.00 80.12 97 LEU A C 1
ATOM 743 O O . LEU A 1 97 ? -0.086 -2.500 20.672 1.00 80.12 97 LEU A O 1
ATOM 747 N N . THR A 1 98 ? 0.290 -2.023 22.824 1.00 77.38 98 THR A N 1
ATOM 748 C CA . THR A 1 98 ? 0.015 -3.379 23.323 1.00 77.38 98 THR A CA 1
ATOM 749 C C . THR A 1 98 ? -1.449 -3.779 23.068 1.00 77.38 98 THR A C 1
ATOM 751 O O . THR A 1 98 ? -2.354 -2.942 23.188 1.00 77.38 98 THR A O 1
ATOM 754 N N . PRO A 1 99 ? -1.743 -5.043 22.693 1.00 76.56 99 PRO A N 1
ATOM 755 C CA . PRO A 1 99 ? -3.120 -5.520 22.657 1.00 76.56 99 PRO A CA 1
ATOM 756 C C . PRO A 1 99 ? -3.745 -5.365 24.048 1.00 76.56 99 PRO A C 1
ATOM 758 O O . PRO A 1 99 ? -3.186 -5.851 25.032 1.00 76.56 99 PRO A O 1
ATOM 761 N N . ARG A 1 100 ? -4.907 -4.709 24.140 1.00 70.50 100 ARG A N 1
ATOM 762 C CA . ARG A 1 100 ? -5.740 -4.777 25.345 1.00 70.50 100 ARG A CA 1
ATOM 763 C C . ARG A 1 100 ? -6.081 -6.256 25.510 1.00 70.50 100 ARG A C 1
ATOM 765 O O . ARG A 1 100 ? -6.647 -6.812 24.571 1.00 70.50 100 ARG A O 1
ATOM 772 N N . ARG A 1 101 ? -5.613 -6.881 26.602 1.00 63.09 101 ARG A N 1
ATOM 773 C CA . ARG A 1 101 ? -5.680 -8.332 26.872 1.00 63.09 101 ARG A CA 1
ATOM 774 C C . ARG A 1 101 ? -6.853 -8.979 26.146 1.00 63.09 101 ARG A C 1
ATOM 776 O O . ARG A 1 101 ? -8.002 -8.595 26.363 1.00 63.09 101 ARG A O 1
ATOM 783 N N . GLU A 1 102 ? -6.538 -9.941 25.287 1.00 54.34 102 GLU A N 1
ATOM 784 C CA . GLU A 1 102 ? -7.547 -10.728 24.599 1.00 54.34 102 GLU A CA 1
ATOM 785 C C . GLU A 1 102 ? -8.514 -11.287 25.644 1.00 54.34 102 GLU A C 1
ATOM 787 O O . GLU A 1 102 ? -8.095 -11.907 26.628 1.00 54.34 102 GLU A O 1
ATOM 792 N N . ARG A 1 103 ? -9.815 -11.023 25.471 1.00 49.19 103 ARG A N 1
ATOM 793 C CA . ARG A 1 103 ? -10.822 -11.782 26.207 1.00 49.19 103 ARG A CA 1
ATOM 794 C C . ARG A 1 103 ? -10.579 -13.230 25.810 1.00 49.19 103 ARG A C 1
ATOM 796 O O . ARG A 1 103 ? -10.788 -13.569 24.650 1.00 49.19 103 ARG A O 1
ATOM 803 N N . ARG A 1 104 ? -10.081 -14.041 26.751 1.00 47.66 104 ARG A N 1
ATOM 804 C CA . ARG A 1 104 ? -9.962 -15.497 26.619 1.00 47.66 104 ARG A CA 1
ATOM 805 C C . ARG A 1 104 ? -11.264 -15.971 25.988 1.00 47.66 104 ARG A C 1
ATOM 807 O O . ARG A 1 104 ? -12.297 -15.846 26.635 1.00 47.66 104 ARG A O 1
ATOM 814 N N . ASN A 1 105 ? -11.223 -16.393 24.724 1.00 47.81 105 ASN A N 1
ATOM 815 C CA . ASN A 1 105 ? -12.423 -16.802 24.013 1.00 47.81 105 ASN A CA 1
ATOM 816 C C . ASN A 1 105 ? -12.966 -18.054 24.724 1.00 47.81 105 ASN A C 1
ATOM 818 O O . ASN A 1 105 ? -12.323 -19.100 24.630 1.00 47.81 105 ASN A O 1
ATOM 822 N N . PRO A 1 106 ? -14.089 -17.979 25.466 1.00 54.19 106 PRO A N 1
ATOM 823 C CA . PRO A 1 106 ? -14.612 -19.136 26.188 1.00 54.19 106 PRO A CA 1
ATOM 824 C C . PRO A 1 106 ? -15.250 -20.155 25.237 1.00 54.19 106 PRO A C 1
ATOM 826 O O . PRO A 1 106 ? -15.621 -21.241 25.668 1.00 54.19 106 PRO A O 1
ATOM 829 N N . TYR A 1 107 ? -15.391 -19.808 23.953 1.00 52.44 107 TYR A N 1
ATOM 830 C CA . TYR A 1 107 ? -16.115 -20.592 22.966 1.00 52.44 107 TYR A CA 1
ATOM 831 C C . TYR A 1 107 ? -15.180 -20.954 21.805 1.00 52.44 107 TYR A C 1
ATOM 833 O O . TYR A 1 107 ? -14.899 -20.106 20.951 1.00 52.44 107 TYR A O 1
ATOM 841 N N . PRO A 1 108 ? -14.673 -22.196 21.731 1.00 47.50 108 PRO A N 1
ATOM 842 C CA . PRO A 1 108 ? -13.915 -22.632 20.571 1.00 47.50 108 PRO A CA 1
ATOM 843 C C . PRO A 1 108 ? -14.842 -22.576 19.355 1.00 47.50 108 PRO A C 1
ATOM 845 O O . PRO A 1 108 ? -15.903 -23.195 19.315 1.00 47.50 108 PRO A O 1
ATOM 848 N N . PHE A 1 109 ? -14.461 -21.769 18.373 1.00 53.97 109 PHE A N 1
ATOM 849 C CA . PHE A 1 109 ? -15.171 -21.646 17.110 1.00 53.97 109 PHE A CA 1
ATOM 850 C C . PHE A 1 109 ? -15.185 -23.009 16.401 1.00 53.97 109 PHE A C 1
ATOM 852 O O . PHE A 1 109 ? -14.162 -23.470 15.898 1.00 53.97 109 PHE A O 1
ATOM 859 N N . VAL A 1 110 ? -16.350 -23.660 16.363 1.00 54.66 110 VAL A N 1
ATOM 860 C CA . VAL A 1 110 ? -16.581 -24.827 15.508 1.00 54.66 110 VAL A CA 1
ATOM 861 C C . VAL A 1 110 ? -16.751 -24.307 14.087 1.00 54.66 110 VAL A C 1
ATOM 863 O O . VAL A 1 110 ? -17.775 -23.707 13.754 1.00 54.66 110 VAL A O 1
ATOM 866 N N . ILE A 1 111 ? -15.745 -24.524 13.240 1.00 52.84 111 ILE A N 1
ATOM 867 C CA . ILE A 1 111 ? -15.874 -24.310 11.798 1.00 52.84 111 ILE A CA 1
ATOM 868 C C . ILE A 1 111 ? -16.997 -25.234 11.316 1.00 52.84 111 ILE A C 1
ATOM 870 O O . ILE A 1 111 ? -16.799 -26.440 11.184 1.00 52.84 111 ILE A O 1
ATOM 874 N N . ARG A 1 112 ? -18.188 -24.690 11.039 1.00 47.66 112 ARG A N 1
ATOM 875 C CA . ARG A 1 112 ? -19.186 -25.407 10.240 1.00 47.66 112 ARG A CA 1
ATOM 876 C C . ARG A 1 112 ? -18.627 -25.513 8.826 1.00 47.66 112 ARG A C 1
ATOM 878 O O . ARG A 1 112 ? -18.680 -24.559 8.051 1.00 47.66 112 ARG A O 1
ATOM 885 N N . SER A 1 113 ? -18.043 -26.663 8.511 1.00 48.03 113 SER A N 1
ATOM 886 C CA . SER A 1 113 ? -17.651 -27.034 7.159 1.00 48.03 113 SER A CA 1
ATOM 887 C C . SER A 1 113 ? -18.903 -27.056 6.286 1.00 48.03 113 SER A C 1
ATOM 889 O O . SER A 1 113 ? -19.718 -27.972 6.334 1.00 48.03 113 SER A O 1
ATOM 891 N N . ASN A 1 114 ? -19.082 -26.010 5.484 1.00 48.34 114 ASN A N 1
ATOM 892 C CA . ASN A 1 114 ? -20.174 -25.933 4.526 1.00 48.34 114 ASN A CA 1
ATOM 893 C C . ASN A 1 114 ? -19.833 -26.808 3.306 1.00 48.34 114 ASN A C 1
ATOM 895 O O . ASN A 1 114 ? -19.518 -26.299 2.231 1.00 48.34 114 ASN A O 1
ATOM 899 N N . LYS A 1 115 ? -19.836 -28.137 3.468 1.00 48.69 115 LYS A N 1
ATOM 900 C CA . LYS A 1 115 ? -19.908 -29.048 2.322 1.00 48.69 115 LYS A CA 1
ATOM 901 C C . LYS A 1 115 ? -21.378 -29.172 1.938 1.00 48.69 115 LYS A C 1
ATOM 903 O O . LYS A 1 115 ? -22.124 -29.917 2.564 1.00 48.69 115 LYS A O 1
ATOM 908 N N . LYS A 1 116 ? -21.803 -28.414 0.923 1.00 47.34 116 LYS A N 1
ATOM 909 C CA . LYS A 1 116 ? -23.093 -28.656 0.262 1.00 47.34 116 LYS A CA 1
ATOM 910 C C . LYS A 1 116 ? -23.091 -30.106 -0.257 1.00 47.34 116 LYS A C 1
ATOM 912 O O . LYS A 1 116 ? -22.119 -30.463 -0.928 1.00 47.34 116 LYS A O 1
ATOM 917 N N . PRO A 1 117 ? -24.109 -30.937 0.026 1.00 39.84 117 PRO A N 1
ATOM 918 C CA . PRO A 1 117 ? -24.189 -32.260 -0.577 1.00 39.84 117 PRO A CA 1
ATOM 919 C C . PRO A 1 117 ? -24.313 -32.107 -2.096 1.00 39.84 117 PRO A C 1
ATOM 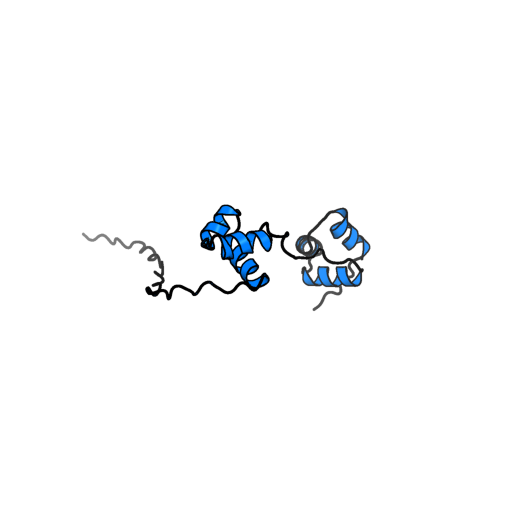921 O O . PRO A 1 117 ? -25.109 -31.309 -2.601 1.00 39.84 117 PRO A O 1
ATOM 924 N N . ILE A 1 118 ? -23.460 -32.830 -2.818 1.00 48.19 118 ILE A N 1
ATOM 925 C CA . ILE A 1 118 ? -23.520 -32.960 -4.272 1.00 48.19 118 ILE A CA 1
ATOM 926 C C . ILE A 1 118 ? -24.880 -33.576 -4.605 1.00 48.19 118 ILE A C 1
ATOM 928 O O . ILE A 1 118 ? -25.237 -34.617 -4.062 1.00 48.19 118 ILE A O 1
ATOM 932 N N . ARG A 1 119 ? -25.643 -32.880 -5.456 1.00 43.75 119 ARG A N 1
ATOM 933 C CA . ARG A 1 119 ? -26.930 -33.314 -6.011 1.00 43.75 119 ARG A CA 1
ATOM 934 C C . ARG A 1 119 ? -26.866 -34.783 -6.433 1.00 43.75 119 ARG A C 1
ATOM 936 O O . ARG A 1 119 ? -26.166 -35.112 -7.387 1.00 43.75 119 ARG A O 1
ATOM 943 N N . GLU A 1 120 ? -27.659 -35.617 -5.776 1.00 45.09 120 GLU A N 1
ATOM 944 C CA . GLU A 1 120 ? -28.015 -36.946 -6.253 1.00 45.09 120 GLU A CA 1
ATOM 945 C C . GLU A 1 120 ? -28.914 -36.767 -7.485 1.00 45.09 120 GLU A C 1
ATOM 947 O O . GLU A 1 120 ? -30.095 -36.423 -7.400 1.00 45.09 120 GLU A O 1
ATOM 952 N N . GLN A 1 121 ? -28.314 -36.861 -8.672 1.00 46.06 121 GLN A N 1
ATOM 953 C CA . GLN A 1 121 ? -29.068 -36.920 -9.914 1.00 46.06 121 GLN A CA 1
ATOM 954 C C . GLN A 1 121 ? -29.607 -38.341 -10.082 1.00 46.06 121 GLN A C 1
ATOM 956 O O . GLN A 1 121 ? -28.853 -39.262 -10.357 1.00 46.06 121 GLN A O 1
ATOM 961 N N . ARG A 1 122 ? -30.929 -38.458 -9.933 1.00 45.34 122 ARG A N 1
ATOM 962 C CA . ARG A 1 122 ? -31.838 -39.314 -10.711 1.00 45.34 122 ARG A CA 1
ATOM 963 C C . ARG A 1 122 ? -31.344 -40.725 -11.074 1.00 45.34 122 ARG A C 1
ATOM 965 O O . ARG A 1 122 ? -30.660 -40.912 -12.072 1.00 45.34 122 ARG A O 1
ATOM 972 N N . ALA A 1 123 ? -31.977 -41.711 -10.450 1.00 42.12 123 ALA A N 1
ATOM 973 C CA . ALA A 1 123 ? -32.528 -42.852 -11.177 1.00 42.12 123 ALA A CA 1
ATOM 974 C C . ALA A 1 123 ? -33.903 -43.200 -10.586 1.00 42.12 123 ALA A C 1
ATOM 976 O O . ALA A 1 123 ? -34.052 -44.107 -9.777 1.00 42.12 123 ALA A O 1
ATOM 977 N N . PHE A 1 124 ? -34.921 -42.428 -10.983 1.00 40.50 124 PHE A N 1
ATOM 978 C CA . PHE A 1 124 ? -36.302 -42.908 -10.965 1.00 40.50 124 PHE A CA 1
ATOM 979 C C . PHE A 1 124 ? -36.380 -44.008 -12.031 1.00 40.50 124 PHE A C 1
ATOM 981 O O . PHE A 1 124 ? -36.565 -43.714 -13.210 1.00 40.50 124 PHE A O 1
ATOM 988 N N . PHE A 1 125 ? -36.155 -45.258 -11.633 1.00 42.09 125 PHE A N 1
ATOM 989 C CA . PHE A 1 125 ? -36.581 -46.410 -12.417 1.00 42.09 125 PHE A CA 1
ATOM 990 C C . PHE A 1 125 ? -37.962 -46.799 -11.891 1.00 42.09 125 PHE A C 1
ATOM 992 O O . PHE A 1 125 ? -38.107 -47.317 -10.787 1.00 42.09 125 PHE A O 1
ATOM 999 N N . VAL A 1 126 ? -38.977 -46.405 -12.656 1.00 38.16 126 VAL A N 1
ATOM 1000 C CA . VAL A 1 126 ? -40.387 -46.742 -12.451 1.00 38.16 126 VAL A CA 1
ATOM 1001 C C . VAL A 1 126 ? -40.546 -48.262 -12.560 1.00 38.16 126 VAL A C 1
ATOM 1003 O O . VAL A 1 126 ? -39.986 -48.876 -13.466 1.00 38.16 126 VAL A O 1
ATOM 1006 N N . TRP A 1 127 ? -41.290 -48.850 -11.624 1.00 39.19 127 TRP A N 1
ATOM 1007 C CA . TRP A 1 127 ? -41.785 -50.227 -11.673 1.00 39.19 127 TRP A CA 1
ATOM 1008 C C . TRP A 1 127 ? -43.303 -50.196 -11.895 1.00 39.19 127 TRP A C 1
ATOM 1010 O O . TRP A 1 127 ? -43.946 -49.227 -11.478 1.00 39.19 127 TRP A O 1
ATOM 1020 N N . VAL A 1 128 ? -43.815 -51.315 -12.420 1.00 49.94 128 VAL A N 1
ATOM 1021 C CA . VAL A 1 128 ? -45.219 -51.694 -12.702 1.00 49.94 128 VAL A CA 1
ATOM 1022 C C . VAL A 1 128 ? -45.704 -51.379 -14.112 1.00 49.94 128 VAL A C 1
ATOM 1024 O O . VAL A 1 128 ? -45.868 -50.190 -14.457 1.00 49.94 128 VAL A O 1
#